Protein AF-A0A0H3NWD5-F1 (afdb_monomer_lite)

InterPro domains:
  IPR011990 Tetratricopeptide-like helical domain superfamily [G3DSA:1.25.40.10] (1-63)

pLDDT: mean 83.58, std 13.7, range [38.41, 93.75]

Structure (mmCIF, N/CA/C/O backbone):
data_AF-A0A0H3NWD5-F1
#
_entry.id   AF-A0A0H3NWD5-F1
#
loop_
_atom_site.group_PDB
_atom_site.id
_atom_site.type_symbol
_atom_site.label_atom_id
_atom_site.label_alt_id
_atom_site.label_comp_id
_atom_site.label_asym_id
_atom_site.label_entity_id
_atom_site.label_seq_id
_atom_site.pdbx_PDB_ins_code
_atom_site.Cartn_x
_atom_site.Cartn_y
_atom_site.Cartn_z
_atom_site.occupancy
_atom_site.B_iso_or_equiv
_atom_site.auth_seq_id
_atom_site.auth_comp_id
_atom_site.auth_asym_id
_atom_site.auth_atom_id
_atom_site.pdbx_PDB_model_num
ATOM 1 N N . MET A 1 1 ? 2.571 -18.664 -11.803 1.00 49.72 1 MET A N 1
ATOM 2 C CA . MET A 1 1 ? 2.299 -17.238 -11.539 1.00 49.72 1 MET A CA 1
ATOM 3 C C . MET A 1 1 ? 3.632 -16.586 -11.242 1.00 49.72 1 MET A C 1
ATOM 5 O O . MET A 1 1 ? 4.319 -17.061 -10.345 1.00 49.72 1 MET A O 1
ATOM 9 N N . ASP A 1 2 ? 4.034 -15.583 -12.017 1.00 52.31 2 ASP A N 1
ATOM 10 C CA . ASP A 1 2 ? 5.255 -14.824 -11.752 1.00 52.31 2 ASP A CA 1
ATOM 11 C C . ASP A 1 2 ? 5.037 -13.927 -10.533 1.00 52.31 2 ASP A C 1
ATOM 13 O O . ASP A 1 2 ? 4.485 -12.835 -10.620 1.00 52.31 2 ASP A O 1
ATOM 17 N N . ILE A 1 3 ? 5.494 -14.408 -9.376 1.00 54.69 3 ILE A N 1
ATOM 18 C CA . ILE A 1 3 ? 5.433 -13.731 -8.065 1.00 54.69 3 ILE A CA 1
ATOM 19 C C . ILE A 1 3 ? 6.221 -12.394 -8.069 1.00 54.69 3 ILE A C 1
ATOM 21 O O . ILE A 1 3 ? 6.212 -11.650 -7.096 1.00 54.69 3 ILE A O 1
ATOM 25 N N . LYS A 1 4 ? 6.899 -12.058 -9.174 1.00 64.62 4 LYS A N 1
ATOM 26 C CA . LYS A 1 4 ? 7.728 -10.856 -9.335 1.00 64.62 4 LYS A CA 1
ATOM 27 C C . LYS A 1 4 ? 7.023 -9.683 -10.018 1.00 64.62 4 LYS A C 1
ATOM 29 O O . LYS A 1 4 ? 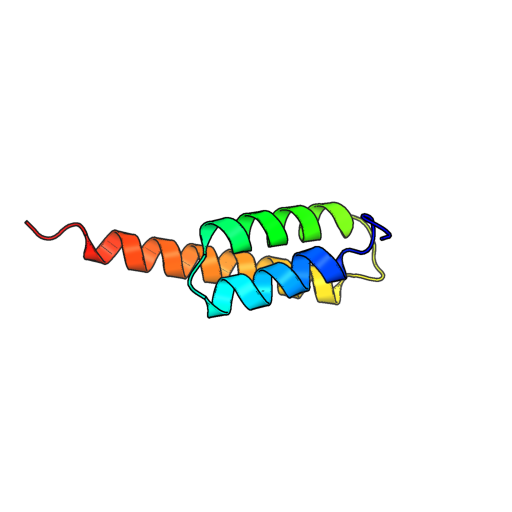7.637 -8.623 -10.119 1.00 64.62 4 LYS A O 1
ATOM 34 N N . GLU A 1 5 ? 5.791 -9.852 -10.499 1.00 79.69 5 GLU A N 1
ATOM 35 C CA . GLU A 1 5 ? 5.051 -8.758 -11.137 1.00 79.69 5 GLU A CA 1
ATOM 36 C C . GLU A 1 5 ? 4.385 -7.885 -10.049 1.00 79.69 5 GLU A C 1
ATOM 38 O O . GLU A 1 5 ? 3.425 -8.321 -9.408 1.00 79.69 5 GLU A O 1
ATOM 43 N N . PRO A 1 6 ? 4.853 -6.641 -9.834 1.00 78.81 6 PRO A N 1
ATOM 44 C CA . PRO A 1 6 ? 4.405 -5.775 -8.735 1.00 78.81 6 PRO A CA 1
ATOM 45 C C . PRO A 1 6 ? 2.947 -5.318 -8.869 1.00 78.81 6 PRO A C 1
ATOM 47 O O . PRO A 1 6 ? 2.347 -4.842 -7.907 1.00 78.81 6 PRO A O 1
ATOM 50 N N . ARG A 1 7 ? 2.353 -5.479 -10.057 1.00 82.19 7 ARG A N 1
ATOM 51 C CA . ARG A 1 7 ? 0.949 -5.148 -10.315 1.00 82.19 7 ARG A CA 1
ATOM 52 C C . ARG A 1 7 ? -0.014 -6.080 -9.580 1.00 82.19 7 ARG A C 1
ATOM 54 O O . ARG A 1 7 ? -1.091 -5.636 -9.203 1.00 82.19 7 ARG A O 1
ATOM 61 N N . PHE A 1 8 ? 0.363 -7.339 -9.338 1.00 86.31 8 PHE A N 1
ATOM 62 C CA . PHE A 1 8 ? -0.494 -8.277 -8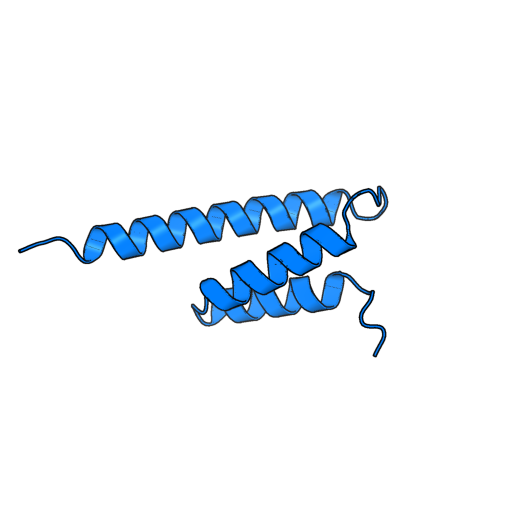.604 1.00 86.31 8 PHE A CA 1
ATOM 63 C C . PHE A 1 8 ? -0.751 -7.838 -7.155 1.00 86.31 8 PHE A C 1
ATOM 65 O O . PHE A 1 8 ? -1.921 -7.675 -6.808 1.00 86.31 8 PHE A O 1
ATOM 72 N N . PRO A 1 9 ? 0.276 -7.603 -6.310 1.00 86.50 9 PRO A N 1
ATOM 73 C CA . PRO A 1 9 ? 0.041 -7.132 -4.947 1.00 86.50 9 PRO A CA 1
ATOM 74 C C . PRO A 1 9 ? -0.581 -5.729 -4.910 1.00 86.50 9 PRO A C 1
ATOM 76 O O . PRO A 1 9 ? -1.406 -5.464 -4.040 1.00 86.50 9 PRO A O 1
ATOM 79 N N . PHE A 1 10 ? -0.276 -4.863 -5.885 1.00 88.75 10 PHE A N 1
ATOM 80 C CA . PHE A 1 10 ? -0.911 -3.546 -5.998 1.00 88.75 10 PHE A CA 1
ATOM 81 C C . PHE A 1 10 ? -2.431 -3.639 -6.219 1.00 88.75 10 PHE A C 1
ATOM 83 O O . PHE A 1 10 ? -3.200 -3.070 -5.448 1.00 88.75 10 PHE A O 1
ATOM 90 N N . HIS A 1 11 ? -2.881 -4.405 -7.217 1.00 90.00 11 HIS A N 1
ATOM 91 C CA . HIS A 1 11 ? -4.313 -4.566 -7.495 1.00 90.00 11 HIS A CA 1
ATOM 92 C C . HIS A 1 11 ? -5.046 -5.337 -6.392 1.00 90.00 11 HIS A C 1
ATOM 94 O O . HIS A 1 11 ? -6.205 -5.046 -6.096 1.00 90.00 11 HIS A O 1
ATOM 100 N N . ALA A 1 12 ? -4.379 -6.297 -5.745 1.00 90.31 12 ALA A N 1
ATOM 101 C CA . ALA A 1 12 ? -4.936 -6.959 -4.570 1.00 90.31 12 ALA A CA 1
ATOM 102 C C . ALA A 1 12 ? -5.198 -5.950 -3.439 1.00 90.31 12 ALA A C 1
ATOM 104 O O . ALA A 1 12 ? -6.278 -5.964 -2.848 1.00 90.31 12 ALA A O 1
ATOM 105 N N . ALA A 1 13 ? -4.260 -5.031 -3.188 1.00 91.06 13 ALA A N 1
ATOM 106 C CA . ALA A 1 13 ? -4.433 -3.981 -2.192 1.00 91.06 13 ALA A CA 1
ATOM 107 C C . ALA A 1 13 ? -5.565 -2.998 -2.538 1.00 91.06 13 ALA A C 1
ATOM 109 O O . ALA A 1 13 ? -6.295 -2.583 -1.641 1.00 91.06 13 ALA A O 1
ATOM 110 N N . GLU A 1 14 ? -5.773 -2.668 -3.818 1.00 90.38 14 GLU A N 1
ATOM 111 C CA . GLU A 1 14 ? -6.933 -1.869 -4.249 1.00 90.38 14 GLU A CA 1
ATOM 112 C C . GLU A 1 14 ? -8.260 -2.550 -3.884 1.00 90.38 14 GLU A C 1
ATOM 114 O O . GLU A 1 14 ? -9.155 -1.910 -3.330 1.00 90.38 14 GLU A O 1
ATOM 119 N N . CYS A 1 15 ? -8.380 -3.857 -4.129 1.00 92.25 15 CYS A N 1
ATOM 120 C CA . CYS A 1 15 ? -9.565 -4.623 -3.743 1.00 92.25 15 CYS A CA 1
ATOM 121 C C . CYS A 1 15 ? -9.760 -4.655 -2.219 1.00 92.25 15 CYS A C 1
ATOM 123 O O . CYS A 1 15 ? -10.877 -4.471 -1.738 1.00 92.25 15 CYS A O 1
ATOM 125 N N . LEU A 1 16 ? -8.684 -4.862 -1.456 1.00 91.56 16 LEU A N 1
ATOM 126 C CA . LEU A 1 16 ? -8.726 -4.897 0.010 1.00 91.56 16 LEU A CA 1
ATOM 127 C C . LEU A 1 16 ? -9.141 -3.543 0.601 1.00 91.56 16 LEU A C 1
ATOM 129 O O . LEU A 1 16 ? -9.962 -3.502 1.516 1.00 91.56 16 LEU A O 1
ATOM 133 N N . LEU A 1 17 ? -8.682 -2.434 0.013 1.00 88.31 17 LEU A N 1
ATOM 134 C CA . LEU A 1 17 ? -9.128 -1.086 0.373 1.00 88.31 17 LEU A CA 1
ATOM 135 C C . LEU A 1 17 ? -10.636 -0.898 0.202 1.00 88.31 17 LEU A C 1
ATOM 137 O O . LEU A 1 17 ? -11.278 -0.317 1.074 1.00 88.31 17 LEU A O 1
ATOM 141 N N . GLN A 1 18 ? -11.209 -1.391 -0.901 1.00 88.19 18 GLN A N 1
ATOM 142 C CA . GLN A 1 18 ? -12.658 -1.318 -1.129 1.00 88.19 18 GLN A CA 1
ATOM 143 C C . GLN A 1 18 ? -13.451 -2.174 -0.132 1.00 88.19 18 GLN A C 1
ATOM 145 O O . GLN A 1 18 ? -14.590 -1.846 0.186 1.00 88.19 18 GLN A O 1
ATOM 150 N N . LYS A 1 19 ? -12.849 -3.253 0.382 1.00 89.50 19 LYS A N 1
ATOM 151 C CA . LYS A 1 19 ? -13.437 -4.111 1.422 1.00 89.50 19 LYS A CA 1
ATOM 152 C C . LYS A 1 19 ? -13.274 -3.559 2.844 1.00 89.50 19 LYS A C 1
ATOM 154 O O . LYS A 1 19 ? -13.836 -4.140 3.765 1.00 89.50 19 LYS A O 1
ATOM 159 N N . GLY A 1 20 ? -12.524 -2.469 3.030 1.00 88.06 20 GLY A N 1
ATOM 160 C CA . GLY A 1 20 ? -12.198 -1.927 4.352 1.00 88.06 20 GLY A CA 1
ATOM 161 C C . GLY A 1 20 ? -11.082 -2.681 5.082 1.00 88.06 20 GLY A C 1
ATOM 162 O O . GLY A 1 20 ? -10.813 -2.398 6.244 1.00 88.06 20 GLY A O 1
ATOM 163 N N . GLU A 1 21 ? -10.388 -3.610 4.420 1.00 92.25 21 GLU A N 1
ATOM 164 C CA . GLU A 1 21 ? -9.311 -4.402 5.029 1.00 92.25 21 GLU A CA 1
ATOM 165 C C . GLU A 1 21 ? -7.983 -3.645 4.937 1.00 92.25 21 GLU A C 1
ATOM 167 O O . GLU A 1 21 ? -7.066 -3.996 4.192 1.00 92.25 21 GLU A O 1
ATOM 172 N N . LEU A 1 22 ? -7.907 -2.544 5.691 1.00 91.38 22 LEU A N 1
ATOM 173 C CA . LEU A 1 22 ? -6.809 -1.577 5.636 1.00 91.38 22 LEU A CA 1
ATOM 174 C C . LEU A 1 22 ? -5.444 -2.201 5.967 1.00 91.38 22 LEU A C 1
ATOM 176 O O . LEU A 1 22 ? -4.448 -1.842 5.345 1.00 91.38 22 LEU A O 1
ATOM 180 N N . ALA A 1 23 ? -5.387 -3.144 6.912 1.00 90.38 23 ALA A N 1
ATOM 181 C CA . ALA A 1 23 ? -4.143 -3.808 7.310 1.00 90.38 23 ALA A CA 1
ATOM 182 C C . ALA A 1 23 ? -3.590 -4.741 6.216 1.00 90.38 23 ALA A C 1
ATOM 184 O O . ALA A 1 23 ? -2.392 -4.737 5.934 1.00 90.38 23 ALA A O 1
ATOM 185 N N . GLU A 1 24 ? -4.459 -5.513 5.562 1.00 90.69 24 GLU A N 1
ATOM 186 C CA . GLU A 1 24 ? -4.054 -6.385 4.454 1.00 90.69 24 GLU A CA 1
ATOM 187 C C . GLU A 1 24 ? -3.685 -5.565 3.214 1.00 90.69 24 GLU A C 1
ATOM 189 O O . GLU A 1 24 ? -2.701 -5.871 2.536 1.00 90.69 24 GLU A O 1
ATOM 194 N N . ALA A 1 25 ? -4.421 -4.480 2.949 1.00 93.06 25 ALA A N 1
ATOM 195 C CA . ALA A 1 25 ? -4.086 -3.546 1.882 1.00 93.06 25 ALA A CA 1
ATOM 196 C C . ALA A 1 25 ? -2.706 -2.901 2.093 1.00 93.06 25 ALA A C 1
ATOM 198 O O . ALA A 1 25 ? -1.909 -2.831 1.158 1.00 93.06 25 ALA A O 1
ATOM 199 N N . GLU A 1 26 ? -2.401 -2.46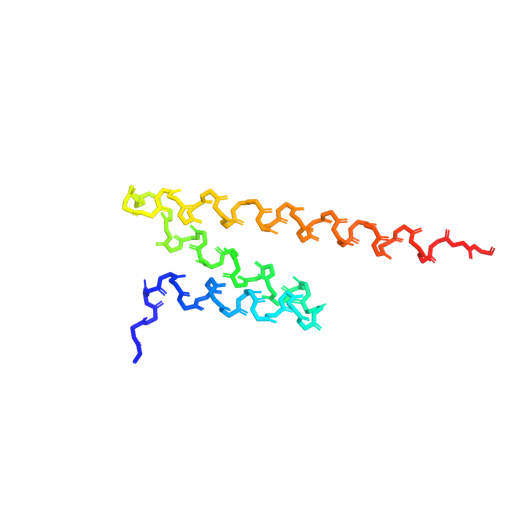9 3.319 1.00 93.69 26 GLU A N 1
ATOM 200 C CA . GLU A 1 26 ? -1.101 -1.904 3.694 1.00 93.69 26 GLU A CA 1
ATOM 201 C C . GLU A 1 26 ? 0.031 -2.904 3.431 1.00 93.69 26 GLU A C 1
ATOM 203 O O . GLU A 1 26 ? 1.018 -2.562 2.778 1.00 93.69 26 GLU A O 1
ATOM 208 N N . SER A 1 27 ? -0.141 -4.162 3.850 1.00 91.69 27 SER A N 1
ATOM 209 C CA . SER A 1 27 ? 0.845 -5.222 3.617 1.00 91.69 27 SER A CA 1
ATOM 210 C C . SER A 1 27 ? 1.092 -5.476 2.121 1.00 91.69 27 SER A C 1
ATOM 212 O O . SER A 1 27 ? 2.245 -5.559 1.688 1.00 91.69 27 SER A O 1
ATOM 214 N N . GLY A 1 28 ? 0.030 -5.519 1.307 1.00 91.56 28 GLY A N 1
ATOM 215 C CA . GLY A 1 28 ? 0.142 -5.662 -0.148 1.00 91.56 28 GLY A CA 1
ATOM 216 C C . GLY A 1 28 ? 0.868 -4.488 -0.816 1.00 91.56 28 GLY A C 1
ATOM 217 O O . GLY A 1 28 ? 1.696 -4.694 -1.706 1.00 91.56 28 GLY A O 1
ATOM 218 N N . LEU A 1 29 ? 0.618 -3.258 -0.358 1.00 92.62 29 LEU A N 1
ATOM 219 C CA . LEU A 1 29 ? 1.293 -2.060 -0.864 1.00 92.62 29 LEU A CA 1
ATOM 220 C C . LEU A 1 29 ? 2.772 -2.005 -0.471 1.00 92.62 29 LEU A C 1
ATOM 222 O O . LEU A 1 29 ? 3.585 -1.617 -1.307 1.00 92.62 29 LEU A O 1
ATOM 226 N N . PHE A 1 30 ? 3.141 -2.431 0.741 1.00 91.56 30 PHE A N 1
ATOM 227 C CA . PHE A 1 30 ? 4.549 -2.547 1.141 1.00 91.56 30 PHE A CA 1
ATOM 228 C C . PHE A 1 30 ? 5.310 -3.525 0.245 1.00 91.56 30 PHE A C 1
ATOM 230 O O . PHE A 1 30 ? 6.364 -3.180 -0.287 1.00 91.56 30 PHE A O 1
ATOM 237 N N . LEU A 1 31 ? 4.737 -4.702 -0.017 1.00 90.19 31 LEU A N 1
ATOM 238 C CA . LEU A 1 31 ? 5.346 -5.666 -0.931 1.00 90.19 31 LEU A CA 1
ATOM 239 C C . LEU A 1 31 ? 5.473 -5.095 -2.353 1.00 90.19 31 LEU A C 1
ATOM 241 O O . LEU A 1 31 ? 6.509 -5.248 -3.001 1.00 90.19 31 LEU A O 1
ATOM 245 N N . ALA A 1 32 ? 4.438 -4.404 -2.845 1.00 90.56 32 ALA A N 1
ATOM 246 C CA . ALA A 1 32 ? 4.495 -3.730 -4.139 1.00 90.56 32 ALA A CA 1
ATOM 247 C C . ALA A 1 32 ? 5.606 -2.664 -4.174 1.00 90.56 32 ALA A C 1
ATOM 249 O O . ALA A 1 32 ? 6.323 -2.584 -5.170 1.00 90.56 32 ALA A O 1
ATOM 250 N N . GLN A 1 33 ? 5.789 -1.901 -3.088 1.00 91.31 33 GLN A N 1
ATOM 251 C CA . GLN A 1 33 ? 6.848 -0.901 -2.934 1.00 91.31 33 GLN A CA 1
ATOM 252 C C . GLN A 1 33 ? 8.247 -1.527 -2.997 1.00 91.31 33 GLN A C 1
ATOM 254 O O . GLN A 1 33 ? 9.112 -1.011 -3.704 1.00 91.31 33 GLN A O 1
ATOM 259 N N . GLU A 1 34 ? 8.467 -2.652 -2.314 1.00 90.62 34 GLU A N 1
ATOM 260 C CA . GLU A 1 34 ? 9.745 -3.373 -2.351 1.00 90.62 34 GLU A CA 1
ATOM 261 C C . GLU A 1 34 ? 10.055 -3.921 -3.752 1.00 90.62 34 GLU A C 1
ATOM 263 O O . GLU A 1 34 ? 11.184 -3.821 -4.233 1.00 90.62 34 GLU A O 1
ATOM 268 N N . LEU A 1 35 ? 9.047 -4.445 -4.456 1.00 87.94 35 LEU A N 1
ATOM 269 C CA . LEU A 1 35 ? 9.218 -5.026 -5.793 1.00 87.94 35 LEU A CA 1
ATOM 270 C C . LEU A 1 35 ? 9.513 -3.992 -6.890 1.00 87.94 35 LEU A C 1
ATOM 272 O O . LEU A 1 35 ? 10.106 -4.342 -7.922 1.00 87.94 35 LEU A O 1
ATOM 276 N N . ILE A 1 36 ? 9.086 -2.743 -6.693 1.00 90.19 36 ILE A N 1
ATOM 277 C CA . ILE A 1 36 ? 9.331 -1.617 -7.610 1.00 90.19 36 ILE A CA 1
ATOM 278 C C . ILE A 1 36 ? 10.492 -0.728 -7.171 1.00 90.19 36 ILE A C 1
ATOM 280 O O . ILE A 1 36 ? 10.891 0.161 -7.928 1.00 90.19 36 ILE A O 1
ATOM 284 N N . ALA A 1 37 ? 11.055 -0.961 -5.982 1.00 85.06 37 ALA A N 1
ATOM 285 C CA . ALA A 1 37 ? 12.196 -0.211 -5.486 1.00 85.06 37 ALA A CA 1
ATOM 286 C C . ALA A 1 37 ? 13.347 -0.281 -6.503 1.00 85.06 37 ALA A C 1
ATOM 288 O O . ALA A 1 37 ? 13.736 -1.354 -6.967 1.00 85.06 37 ALA A O 1
ATOM 289 N N . ASN A 1 38 ? 13.887 0.884 -6.864 1.00 82.25 38 ASN A N 1
ATOM 290 C CA . ASN A 1 38 ? 14.975 1.050 -7.837 1.00 82.25 38 ASN A CA 1
ATOM 291 C C . ASN A 1 38 ? 14.635 0.704 -9.300 1.00 82.25 38 ASN A C 1
ATOM 293 O O . ASN A 1 38 ? 15.540 0.663 -10.134 1.00 82.25 38 ASN A O 1
ATOM 297 N N . LYS A 1 39 ? 13.356 0.505 -9.648 1.00 87.56 39 LYS A N 1
ATOM 298 C CA . LYS A 1 39 ? 12.926 0.285 -11.036 1.00 87.56 39 LYS A CA 1
ATOM 299 C C . LYS A 1 39 ? 12.291 1.552 -11.626 1.00 87.56 39 LYS A C 1
ATOM 301 O O . LYS A 1 39 ? 11.139 1.862 -11.314 1.00 87.56 39 LYS A O 1
ATOM 306 N N . PRO A 1 40 ? 12.993 2.289 -12.507 1.00 85.88 40 PRO A N 1
ATOM 307 C CA . PRO A 1 40 ? 12.477 3.541 -13.064 1.00 85.88 40 PRO A CA 1
ATOM 308 C C . PRO A 1 40 ? 11.237 3.341 -13.947 1.00 85.88 40 PRO A C 1
ATOM 310 O O . PRO A 1 40 ? 10.419 4.251 -14.056 1.00 85.88 40 PRO A O 1
ATOM 313 N N . GLU A 1 41 ? 11.054 2.148 -14.522 1.00 89.00 41 GLU A N 1
ATOM 314 C CA . GLU A 1 41 ? 9.857 1.777 -15.294 1.00 89.00 41 GLU A CA 1
ATOM 315 C C . GLU A 1 41 ? 8.564 1.828 -14.457 1.00 89.00 41 GLU A C 1
ATOM 317 O O . GLU A 1 41 ? 7.480 2.036 -14.995 1.00 89.00 41 GLU A O 1
ATOM 322 N N . PHE A 1 42 ? 8.679 1.708 -13.131 1.00 89.88 42 PHE A N 1
ATOM 323 C CA . PHE A 1 42 ? 7.560 1.724 -12.192 1.00 89.88 42 PHE A CA 1
ATOM 324 C C . PHE A 1 42 ? 7.465 3.038 -11.409 1.00 89.88 42 PHE A C 1
ATOM 326 O O . PHE A 1 42 ? 6.830 3.076 -10.359 1.00 89.88 42 PHE A O 1
ATOM 333 N N . LYS A 1 43 ? 8.059 4.136 -11.896 1.00 89.75 43 LYS A N 1
ATOM 334 C CA . LYS A 1 43 ? 8.038 5.430 -11.190 1.00 89.75 43 LYS A CA 1
ATOM 335 C C . LYS A 1 43 ? 6.615 5.918 -10.888 1.00 89.75 43 LYS A C 1
ATOM 337 O O . LYS A 1 43 ? 6.349 6.348 -9.773 1.00 89.75 43 LYS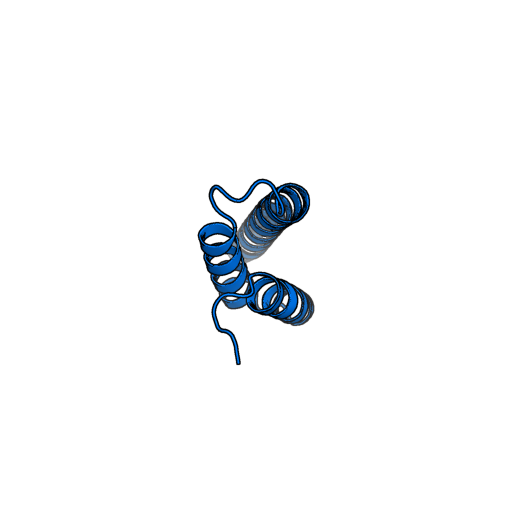 A O 1
ATOM 342 N N . GLU A 1 44 ? 5.698 5.796 -11.848 1.00 90.81 44 GLU A N 1
ATOM 343 C CA . GLU A 1 44 ? 4.284 6.147 -11.642 1.00 90.81 44 GLU A CA 1
ATOM 344 C C . GLU A 1 44 ? 3.616 5.237 -10.601 1.00 90.81 44 GLU A C 1
ATOM 346 O O . GLU A 1 44 ? 2.920 5.716 -9.703 1.00 90.81 44 GLU A O 1
ATOM 351 N N . LEU A 1 45 ? 3.871 3.927 -10.681 1.00 89.81 45 LEU A N 1
ATOM 352 C CA . LEU A 1 45 ? 3.346 2.953 -9.726 1.00 89.81 45 LEU A CA 1
ATOM 353 C C . LEU A 1 45 ? 3.883 3.221 -8.313 1.00 89.81 45 LEU A C 1
ATOM 355 O O . LEU A 1 45 ? 3.132 3.144 -7.350 1.00 89.81 45 LEU A O 1
ATOM 359 N N . SER A 1 46 ? 5.150 3.620 -8.192 1.00 91.56 46 SER A N 1
ATOM 360 C CA . SER A 1 46 ? 5.781 3.993 -6.925 1.00 91.56 46 SER A CA 1
ATOM 361 C C . SER A 1 46 ? 5.121 5.214 -6.292 1.00 91.56 46 SER A C 1
ATOM 363 O O . SER A 1 46 ? 4.829 5.195 -5.098 1.00 91.56 46 SER A O 1
ATOM 365 N N . THR A 1 47 ? 4.802 6.241 -7.087 1.00 92.88 47 THR A N 1
ATOM 366 C CA . THR A 1 47 ? 4.033 7.394 -6.601 1.00 92.88 47 THR A CA 1
ATOM 367 C C . THR A 1 47 ? 2.652 6.974 -6.102 1.00 92.88 47 THR A C 1
ATOM 369 O O . THR A 1 47 ? 2.266 7.363 -5.003 1.00 92.88 47 THR A O 1
ATOM 372 N N . ARG A 1 48 ? 1.929 6.135 -6.858 1.00 92.81 48 ARG A N 1
ATOM 373 C CA . ARG A 1 48 ? 0.598 5.651 -6.456 1.00 92.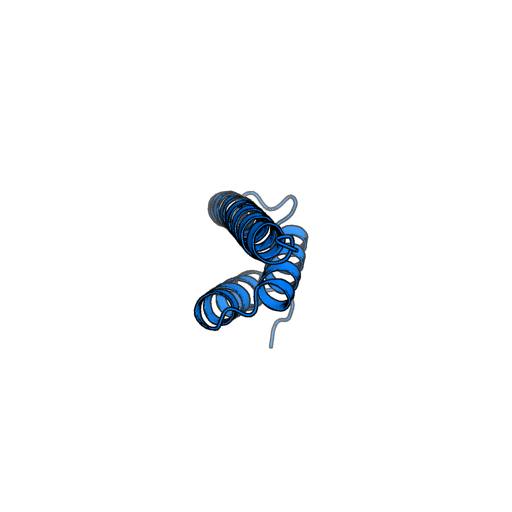81 48 ARG A CA 1
ATOM 374 C C . ARG A 1 48 ? 0.634 4.826 -5.171 1.00 92.81 48 ARG A C 1
ATOM 376 O O . ARG A 1 48 ? -0.181 5.068 -4.288 1.00 92.81 48 ARG A O 1
ATOM 383 N N . VAL A 1 49 ? 1.583 3.897 -5.053 1.00 93.69 49 VAL A N 1
ATOM 384 C CA . VAL A 1 49 ? 1.771 3.068 -3.851 1.00 93.69 49 VAL A CA 1
ATOM 385 C C . VAL A 1 49 ? 1.986 3.942 -2.617 1.00 93.69 49 VAL A C 1
ATOM 387 O O . VAL A 1 49 ? 1.312 3.742 -1.609 1.00 93.69 49 VAL A O 1
ATOM 390 N N . SER A 1 50 ? 2.859 4.949 -2.710 1.00 92.81 50 SER A N 1
ATOM 391 C CA . SER A 1 50 ? 3.113 5.880 -1.606 1.00 92.81 50 SER A CA 1
ATOM 392 C C . SER A 1 50 ? 1.859 6.666 -1.214 1.00 92.81 50 SER A C 1
ATOM 394 O O . SER A 1 50 ? 1.500 6.681 -0.040 1.00 92.81 50 SER A O 1
ATOM 396 N N . SER A 1 51 ? 1.128 7.230 -2.184 1.00 93.25 51 SER A N 1
ATOM 397 C CA . SER A 1 51 ? -0.118 7.956 -1.897 1.00 93.25 51 SER A CA 1
ATOM 398 C C . SER A 1 51 ? -1.193 7.070 -1.259 1.00 93.25 51 SER A C 1
ATOM 400 O O . SER A 1 51 ? -1.939 7.525 -0.394 1.00 93.25 51 SER A O 1
ATOM 402 N N . MET A 1 52 ? -1.286 5.800 -1.661 1.00 92.12 52 MET A N 1
ATOM 403 C CA . MET A 1 52 ? -2.243 4.860 -1.073 1.00 92.12 52 MET A CA 1
ATOM 404 C C . MET A 1 52 ? -1.866 4.466 0.357 1.00 92.12 52 MET A C 1
ATOM 406 O O . MET A 1 52 ? -2.752 4.386 1.205 1.00 92.12 52 MET A O 1
ATOM 410 N N . LEU A 1 53 ? -0.576 4.271 0.650 1.00 93.75 53 LEU A N 1
ATOM 411 C CA . LEU A 1 53 ? -0.097 4.030 2.016 1.00 93.75 53 LEU A CA 1
ATOM 412 C C . LEU A 1 53 ? -0.409 5.218 2.937 1.00 93.75 53 LEU A C 1
ATOM 414 O O . LEU A 1 53 ? -0.890 5.019 4.051 1.00 93.75 53 LEU A O 1
ATOM 418 N N . GLU A 1 54 ? -0.213 6.452 2.463 1.00 92.81 54 GLU A N 1
ATOM 419 C CA . GLU A 1 54 ? -0.600 7.656 3.210 1.00 92.81 54 GLU A CA 1
ATOM 420 C C . GLU A 1 54 ? -2.115 7.717 3.453 1.00 92.81 54 GLU A C 1
ATOM 422 O O . GLU A 1 54 ? -2.551 7.989 4.570 1.00 92.81 54 GLU A O 1
ATOM 427 N N . ALA A 1 55 ? -2.931 7.394 2.445 1.00 90.81 55 ALA A N 1
ATOM 428 C CA . ALA A 1 55 ? -4.385 7.359 2.593 1.00 90.81 55 ALA A CA 1
ATOM 429 C C . ALA A 1 55 ? -4.857 6.289 3.595 1.00 90.81 55 ALA A C 1
ATOM 431 O O . ALA A 1 55 ? -5.796 6.532 4.355 1.00 90.81 55 ALA A O 1
ATOM 432 N N . ILE A 1 56 ? -4.213 5.117 3.617 1.00 91.12 56 ILE A N 1
ATOM 433 C CA . ILE A 1 56 ? -4.481 4.070 4.613 1.00 91.12 56 ILE A CA 1
ATOM 434 C C . ILE A 1 56 ? -4.124 4.559 6.009 1.00 91.12 56 ILE A C 1
ATOM 436 O O . ILE A 1 56 ? -4.924 4.394 6.927 1.00 91.12 56 ILE A O 1
ATOM 440 N N . LYS A 1 57 ? -2.952 5.179 6.165 1.00 90.38 57 LYS A N 1
ATOM 441 C CA . LYS A 1 57 ? -2.504 5.717 7.447 1.00 90.38 57 LYS A CA 1
ATOM 442 C C . LYS A 1 57 ? -3.512 6.728 7.998 1.00 90.38 57 LYS A C 1
ATOM 444 O O . LYS A 1 57 ? -3.986 6.544 9.114 1.00 90.38 57 LYS A O 1
ATOM 449 N N . LEU A 1 58 ? -3.931 7.691 7.174 1.00 89.94 58 LEU A N 1
ATOM 450 C CA . LEU A 1 58 ? -4.945 8.682 7.542 1.00 89.94 58 LEU A CA 1
ATOM 451 C C . LEU A 1 58 ? -6.274 8.028 7.942 1.00 89.94 58 LEU A C 1
ATOM 453 O O . LEU A 1 58 ? -6.862 8.402 8.951 1.00 89.94 58 LEU A O 1
ATOM 457 N N . LYS A 1 59 ? -6.743 7.020 7.193 1.00 87.81 59 LYS A N 1
ATOM 458 C CA . LYS A 1 59 ? -7.964 6.279 7.550 1.00 87.81 59 LYS A CA 1
ATOM 459 C C . LYS A 1 59 ? -7.827 5.556 8.892 1.00 87.81 59 LYS A C 1
ATOM 461 O O . LYS A 1 59 ? -8.739 5.642 9.704 1.00 87.81 59 LYS A O 1
ATOM 466 N N . LYS A 1 60 ? -6.695 4.891 9.144 1.00 86.00 60 LYS A N 1
ATOM 467 C CA . LYS A 1 60 ? -6.423 4.193 10.414 1.00 86.00 60 LYS A CA 1
ATOM 468 C C . LYS A 1 60 ? -6.338 5.164 11.596 1.00 86.00 60 LYS A C 1
ATOM 470 O O . LYS A 1 60 ? -6.780 4.814 12.685 1.00 86.00 60 LYS A O 1
ATOM 475 N N . GLU A 1 61 ? -5.786 6.360 11.391 1.00 86.25 61 GLU A N 1
ATOM 476 C CA . GLU A 1 61 ? -5.758 7.433 12.397 1.00 86.25 61 GLU A CA 1
ATOM 477 C C . GLU A 1 61 ? -7.180 7.928 12.711 1.00 86.25 61 GLU A C 1
ATOM 479 O O . GLU A 1 61 ? -7.561 7.992 13.877 1.00 86.25 61 GLU A O 1
ATOM 484 N N . MET A 1 62 ? -8.006 8.158 11.683 1.00 79.31 62 MET A N 1
ATOM 485 C CA . MET A 1 62 ? -9.412 8.548 11.854 1.00 79.31 62 MET A CA 1
ATOM 486 C C . MET A 1 62 ? -10.258 7.474 12.557 1.00 79.31 62 MET A C 1
ATOM 488 O O . MET A 1 62 ? -11.121 7.815 13.361 1.00 79.31 62 MET A O 1
ATOM 492 N N . GLU A 1 63 ? -10.028 6.185 12.280 1.00 70.69 63 GLU A N 1
ATOM 493 C CA . GLU A 1 63 ? -10.729 5.096 12.978 1.00 70.69 63 GLU A CA 1
ATOM 494 C C . GLU A 1 63 ? -10.302 4.966 14.448 1.00 70.69 63 GLU A C 1
ATOM 496 O O . GLU A 1 63 ? -11.125 4.610 15.289 1.00 70.69 63 GLU A O 1
ATOM 501 N N . HIS A 1 64 ? -9.051 5.299 14.785 1.00 60.84 64 HIS A N 1
ATOM 502 C CA . HIS A 1 64 ? -8.583 5.311 16.175 1.00 60.84 64 HIS A CA 1
ATOM 503 C C . HIS A 1 64 ? -9.155 6.484 16.984 1.00 60.84 64 HIS A C 1
ATOM 505 O O . HIS A 1 64 ? -9.458 6.312 18.163 1.00 60.84 64 HIS A O 1
ATOM 511 N N . GLU A 1 65 ? -9.343 7.654 16.367 1.00 58.41 65 GLU A N 1
ATOM 512 C CA . GLU A 1 65 ? -9.880 8.850 17.038 1.00 58.41 65 GLU A CA 1
ATOM 513 C C . GLU A 1 65 ? -11.365 8.718 17.439 1.00 58.41 65 GLU A C 1
ATOM 515 O O . GLU A 1 65 ? -11.832 9.447 18.309 1.00 58.41 65 GLU A O 1
ATOM 520 N N . CYS A 1 66 ? -12.117 7.766 16.871 1.00 53.47 66 CYS A N 1
ATOM 521 C CA . CYS A 1 66 ? -13.522 7.523 17.235 1.00 53.47 66 CYS A CA 1
ATOM 522 C C . CYS A 1 66 ? -13.738 6.516 18.383 1.00 53.47 66 CYS A C 1
ATOM 524 O O . CYS A 1 66 ? -14.884 6.323 18.791 1.00 53.47 66 CYS A O 1
ATOM 526 N N . VAL A 1 67 ? -12.690 5.861 18.902 1.00 56.12 67 VAL A N 1
ATOM 527 C CA . VAL A 1 67 ? -12.809 4.826 19.957 1.00 56.12 67 VAL A CA 1
ATOM 528 C C . VAL A 1 67 ? -12.504 5.367 21.363 1.00 56.12 67 VAL A C 1
ATOM 530 O O . VAL A 1 67 ? -12.836 4.713 22.350 1.00 56.12 67 VAL A O 1
ATOM 533 N N . ASP A 1 68 ? -11.958 6.579 21.483 1.00 49.22 68 ASP A N 1
ATOM 534 C CA . ASP A 1 68 ? -11.696 7.229 22.775 1.00 49.22 68 ASP A CA 1
ATOM 535 C C . ASP A 1 68 ? -12.743 8.322 23.055 1.00 49.22 68 ASP A C 1
ATOM 537 O O . ASP A 1 68 ? -12.498 9.517 22.915 1.00 49.22 68 ASP A O 1
ATOM 541 N N . ASN A 1 69 ? -13.962 7.912 23.414 1.00 38.41 69 ASN A N 1
ATOM 542 C CA . ASN A 1 69 ? -14.891 8.790 24.125 1.00 38.41 69 ASN A CA 1
ATOM 543 C C . ASN A 1 69 ? -15.500 8.017 25.312 1.00 38.41 69 ASN A C 1
ATOM 545 O O . ASN A 1 69 ? -16.391 7.195 25.077 1.00 38.41 69 ASN A O 1
ATOM 549 N N . PRO A 1 70 ? -15.012 8.232 26.551 1.00 53.53 70 PRO A N 1
ATOM 550 C CA . PRO A 1 70 ? -15.588 7.634 27.757 1.00 53.53 70 PRO A CA 1
ATOM 551 C C . PRO A 1 70 ? -17.007 8.135 28.066 1.00 53.53 70 PRO A C 1
ATOM 553 O 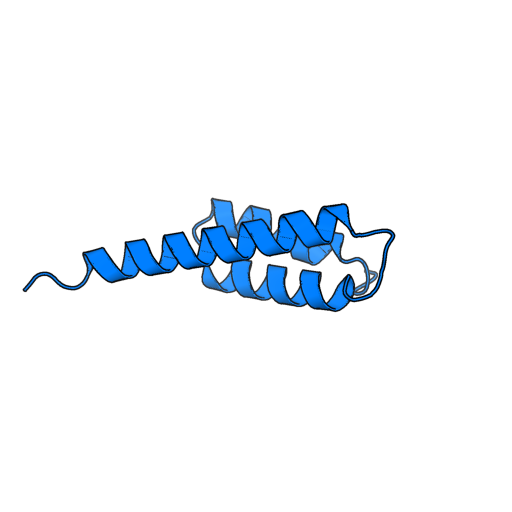O . PRO A 1 70 ? -17.385 9.241 27.609 1.00 53.53 70 PRO A O 1
#

Radius of gyration: 13.72 Å; chains: 1; bounding box: 31×26×43 Å

Organism: Yersinia enterocolitica subsp. palearctica serotype O:3 (strain DSM 13030 / CIP 106945 / Y11) (NCBI:txid930944)

Secondary structure (DSSP, 8-state):
--TT-THHHHHHHHHHHHTT-HHHHHHHHHHHHHHHTT-GGGHHHHHHHHHHHHHHHHHHHHHHHTS---

Sequence (70 aa):
MDIKEPRFPFHAAECLLQKGELAEAESGLFLAQELIANKPEFKELSTRVSSMLEAIKLKKEMEHECVDNP

Foldseek 3Di:
DPPLDLVVLQVVLVVCVVVVVLVSSLVSLVVSLVSCVPPPVCVVVNVVSVVSNVVSVVVVVVVVVVPPDD